Protein AF-A0A7T8GV20-F1 (afdb_monomer_lite)

InterPro domains:
  IPR001373 Cullin, N-terminal [PF00888] (10-65)
  IPR016159 Cullin repeat-like-containing domain superfamily [SSF74788] (3-65)
  IPR045093 Cullin [PTHR11932] (5-63)

Sequence (66 aa):
MDEKFVETIWNLLKEAIQEIQRKNNSGLSFEELYRNAYTMVLHKHGEKLYNGLRDVVTQHLEAKVS

Organism: Caligus rogercresseyi (NCBI:txid217165)

Structure (mmCIF, N/CA/C/O backbone):
data_AF-A0A7T8GV20-F1
#
_entry.id   AF-A0A7T8GV20-F1
#
loop_
_atom_site.group_PDB
_atom_site.id
_atom_site.type_symbol
_atom_site.label_atom_id
_atom_site.label_alt_id
_atom_site.label_comp_id
_atom_site.label_asym_id
_atom_site.label_entity_id
_atom_site.label_seq_id
_atom_site.pdbx_PDB_ins_code
_atom_site.Cartn_x
_atom_site.Cartn_y
_atom_site.Cartn_z
_atom_site.occupancy
_atom_site.B_iso_or_equiv
_atom_site.auth_seq_id
_atom_site.auth_comp_id
_atom_site.auth_asym_id
_atom_site.auth_atom_id
_atom_site.pdbx_PDB_model_num
ATOM 1 N N . MET A 1 1 ? 14.277 -4.116 -11.228 1.00 68.62 1 MET A N 1
ATOM 2 C CA . MET A 1 1 ? 14.236 -3.843 -9.779 1.00 68.62 1 MET A CA 1
ATOM 3 C C . MET A 1 1 ? 14.329 -5.185 -9.086 1.00 68.62 1 MET A C 1
ATOM 5 O O . MET A 1 1 ? 13.661 -6.097 -9.551 1.00 68.62 1 MET A O 1
ATOM 9 N N . ASP A 1 2 ? 15.202 -5.338 -8.090 1.00 88.62 2 ASP A N 1
ATOM 10 C CA . ASP A 1 2 ? 15.309 -6.612 -7.366 1.00 88.62 2 ASP A CA 1
ATOM 11 C C . ASP A 1 2 ? 13.997 -6.897 -6.618 1.00 88.62 2 ASP A C 1
ATOM 13 O O . ASP A 1 2 ? 13.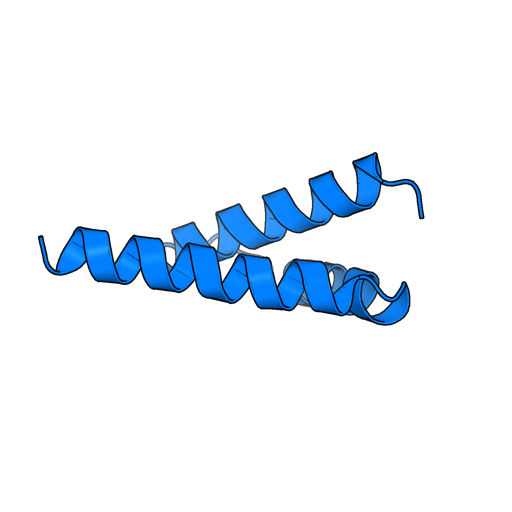378 -5.978 -6.077 1.00 88.62 2 ASP A O 1
ATOM 17 N N . GLU A 1 3 ? 13.570 -8.156 -6.594 1.00 88.88 3 GLU A N 1
ATOM 18 C CA . GLU A 1 3 ? 12.306 -8.583 -5.989 1.00 88.88 3 GLU A CA 1
ATOM 19 C C . GLU A 1 3 ? 12.257 -8.230 -4.497 1.00 88.88 3 GLU A C 1
ATOM 21 O O . GLU A 1 3 ? 11.240 -7.735 -4.004 1.00 88.88 3 GLU A O 1
ATOM 26 N N . LYS A 1 4 ? 13.402 -8.347 -3.811 1.00 92.44 4 LYS A N 1
ATOM 27 C CA . LYS A 1 4 ? 13.563 -7.937 -2.409 1.00 92.44 4 LYS A CA 1
ATOM 28 C C . LYS A 1 4 ? 13.279 -6.455 -2.198 1.00 92.44 4 LYS A C 1
ATOM 30 O O . LYS A 1 4 ? 12.659 -6.076 -1.213 1.00 92.44 4 LYS A O 1
ATOM 35 N N . PHE A 1 5 ? 13.709 -5.603 -3.125 1.00 92.62 5 PHE A N 1
ATOM 36 C CA . PHE A 1 5 ? 13.482 -4.164 -3.015 1.00 92.62 5 PHE A CA 1
ATOM 37 C C . PHE A 1 5 ? 12.003 -3.810 -3.210 1.00 92.62 5 PHE A C 1
ATOM 39 O O . PHE A 1 5 ? 11.465 -2.979 -2.480 1.00 92.62 5 PHE A O 1
ATOM 46 N N . VAL A 1 6 ? 11.320 -4.482 -4.143 1.00 94.00 6 VAL A N 1
ATOM 47 C CA . VAL A 1 6 ? 9.865 -4.338 -4.332 1.00 94.00 6 VAL A CA 1
ATOM 48 C C . VAL A 1 6 ? 9.112 -4.757 -3.072 1.00 94.00 6 VAL A C 1
ATOM 50 O O . VAL A 1 6 ? 8.140 -4.111 -2.686 1.00 94.00 6 VAL A O 1
ATOM 53 N N . GLU A 1 7 ? 9.551 -5.836 -2.427 1.00 96.19 7 GLU A N 1
ATOM 54 C CA . GLU A 1 7 ? 8.960 -6.318 -1.183 1.00 96.19 7 GLU A CA 1
ATOM 55 C C . GLU A 1 7 ? 9.167 -5.342 -0.021 1.00 96.19 7 GLU A C 1
ATOM 57 O O . GLU A 1 7 ? 8.212 -5.050 0.694 1.00 96.19 7 GLU A O 1
ATOM 62 N N . THR A 1 8 ? 10.355 -4.747 0.106 1.00 97.12 8 THR A N 1
ATOM 63 C CA . THR A 1 8 ? 10.614 -3.683 1.087 1.00 97.12 8 THR A CA 1
ATOM 64 C C . THR A 1 8 ? 9.689 -2.484 0.885 1.00 97.12 8 THR A C 1
ATOM 66 O O . THR A 1 8 ? 9.087 -2.013 1.849 1.00 97.12 8 THR A O 1
ATOM 69 N N . ILE A 1 9 ? 9.525 -2.011 -0.358 1.00 97.38 9 ILE A N 1
ATOM 70 C CA . ILE A 1 9 ? 8.607 -0.900 -0.647 1.00 97.38 9 ILE A CA 1
ATOM 71 C C . ILE A 1 9 ? 7.169 -1.282 -0.286 1.00 97.38 9 ILE A C 1
ATOM 73 O O . ILE A 1 9 ? 6.458 -0.502 0.346 1.00 97.38 9 ILE A O 1
ATOM 77 N N . TRP A 1 10 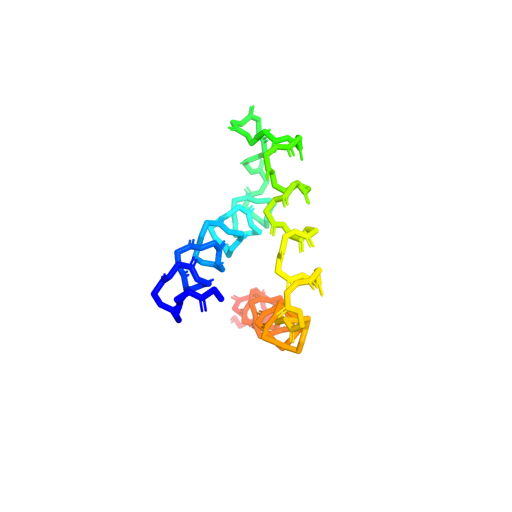? 6.732 -2.480 -0.678 1.00 98.00 10 TRP A N 1
ATOM 78 C CA . TRP A 1 10 ? 5.385 -2.947 -0.373 1.00 98.00 10 TRP A CA 1
ATOM 79 C C . TRP A 1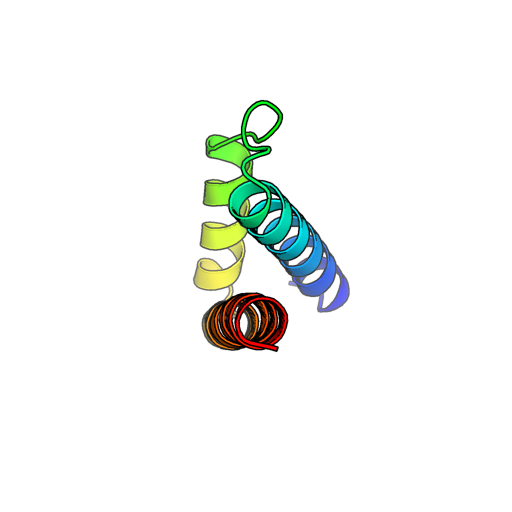 10 ? 5.132 -3.029 1.137 1.00 98.00 10 TRP A C 1
ATOM 81 O O . TRP A 1 10 ? 4.086 -2.576 1.596 1.00 98.00 10 TRP A O 1
ATOM 91 N N . ASN A 1 11 ? 6.086 -3.543 1.914 1.00 98.06 11 ASN A N 1
ATOM 92 C CA . ASN A 1 11 ? 5.960 -3.632 3.368 1.00 98.06 11 ASN A CA 1
ATOM 93 C C . ASN A 1 11 ? 5.844 -2.246 4.014 1.00 98.06 11 ASN A C 1
ATOM 95 O O . ASN A 1 11 ? 4.950 -2.041 4.832 1.00 98.06 11 ASN A O 1
ATOM 99 N N . LEU A 1 12 ? 6.645 -1.274 3.565 1.00 98.00 12 LEU A N 1
ATOM 100 C CA . LEU A 1 12 ? 6.546 0.118 4.013 1.00 98.00 12 LEU A CA 1
ATOM 101 C C . LEU A 1 12 ? 5.155 0.707 3.727 1.00 98.00 12 LEU A C 1
ATOM 103 O O . LEU A 1 12 ? 4.526 1.300 4.605 1.00 98.00 12 LEU A O 1
ATOM 107 N N 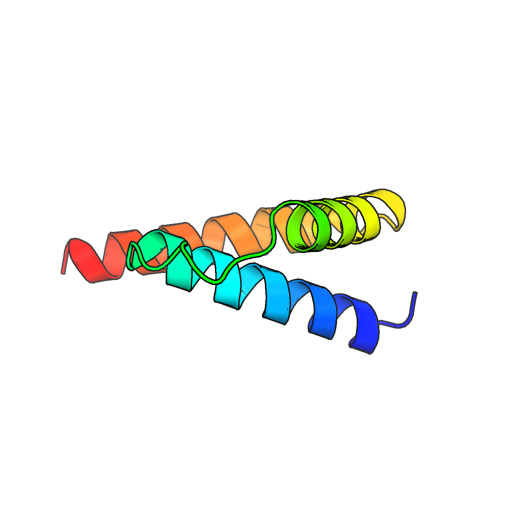. LEU A 1 13 ? 4.636 0.521 2.509 1.00 98.38 13 LEU A N 1
ATOM 108 C CA . LEU A 1 13 ? 3.304 1.013 2.139 1.00 98.38 13 LEU A CA 1
ATOM 109 C C . LEU A 1 13 ? 2.198 0.316 2.943 1.00 98.38 13 LEU A C 1
ATOM 111 O O . LEU A 1 13 ? 1.256 0.970 3.387 1.00 98.38 13 LEU A O 1
ATOM 115 N N . LYS A 1 14 ? 2.317 -0.998 3.157 1.00 98.44 14 LYS A N 1
ATOM 116 C CA . LYS A 1 14 ? 1.378 -1.790 3.957 1.00 98.44 14 LYS A CA 1
ATOM 117 C C . LYS A 1 14 ? 1.308 -1.294 5.401 1.00 98.44 14 LYS A C 1
ATOM 119 O O . LYS A 1 14 ? 0.204 -1.113 5.911 1.00 98.44 14 LYS A O 1
ATOM 124 N N . GLU A 1 15 ? 2.451 -1.056 6.040 1.00 98.00 15 GLU A N 1
ATOM 125 C CA . GLU A 1 15 ? 2.514 -0.507 7.400 1.00 98.00 15 GLU A CA 1
ATOM 126 C C . GLU A 1 15 ? 1.832 0.862 7.472 1.00 98.00 15 GLU A C 1
ATOM 128 O O . GLU A 1 15 ? 0.958 1.075 8.312 1.00 98.00 15 GLU A O 1
ATOM 133 N N . ALA A 1 16 ? 2.129 1.757 6.527 1.00 98.31 16 ALA A N 1
ATOM 134 C CA . ALA A 1 16 ? 1.494 3.070 6.464 1.00 98.31 16 ALA A CA 1
ATOM 135 C C . ALA A 1 16 ? -0.034 2.992 6.281 1.00 98.31 16 ALA A C 1
ATOM 137 O O . ALA A 1 16 ? -0.773 3.727 6.938 1.00 98.31 16 ALA A O 1
ATOM 138 N N . ILE A 1 17 ? -0.533 2.084 5.433 1.00 98.25 17 ILE A N 1
ATOM 139 C CA . ILE A 1 17 ? -1.978 1.853 5.261 1.00 98.25 17 ILE A CA 1
ATOM 140 C C . ILE A 1 17 ? -2.613 1.416 6.589 1.00 98.25 17 ILE A C 1
ATOM 142 O O . ILE A 1 17 ? -3.675 1.922 6.957 1.00 98.25 17 ILE A O 1
ATOM 146 N N . GLN A 1 18 ? -1.967 0.512 7.329 1.00 97.81 18 GLN A N 1
ATOM 147 C CA . GLN A 1 18 ? -2.464 0.044 8.625 1.00 97.81 18 GLN A CA 1
ATOM 148 C C . GLN A 1 18 ? -2.453 1.153 9.688 1.00 97.81 18 GLN A C 1
ATOM 150 O O . GLN A 1 18 ? -3.407 1.268 10.459 1.00 97.81 18 GLN A O 1
ATOM 155 N N . GLU A 1 19 ? -1.437 2.016 9.704 1.00 97.94 19 GLU A N 1
ATOM 156 C CA . GLU A 1 19 ? -1.401 3.189 10.585 1.00 97.94 19 GLU A CA 1
ATOM 157 C C . GLU A 1 19 ? -2.525 4.186 10.260 1.00 97.94 19 GLU A C 1
ATOM 159 O O . GLU A 1 19 ? -3.225 4.653 11.162 1.00 97.94 19 GLU A O 1
ATOM 164 N N . ILE A 1 20 ? -2.808 4.432 8.975 1.00 97.56 20 ILE A N 1
ATOM 165 C CA . ILE A 1 20 ? -3.957 5.250 8.548 1.00 97.56 20 ILE A CA 1
ATOM 166 C C . ILE A 1 20 ? -5.277 4.627 9.022 1.00 97.56 20 ILE A C 1
ATOM 168 O O . ILE A 1 20 ? -6.127 5.325 9.579 1.00 97.56 20 ILE A O 1
ATOM 172 N N . GLN A 1 21 ? -5.446 3.313 8.862 1.00 97.00 21 GLN A N 1
ATOM 173 C CA . GLN A 1 21 ? -6.623 2.577 9.338 1.00 97.00 21 GLN A CA 1
ATOM 174 C C . GLN A 1 21 ? -6.803 2.652 10.870 1.00 97.00 21 GLN A C 1
ATOM 176 O O . GLN A 1 21 ? -7.938 2.631 11.364 1.00 97.00 21 GLN A O 1
ATOM 181 N N . ARG A 1 22 ? -5.703 2.784 11.627 1.00 96.31 22 ARG A N 1
ATOM 182 C CA . ARG A 1 22 ? -5.672 3.031 13.084 1.00 96.31 22 ARG A CA 1
ATOM 183 C C . ARG A 1 22 ? -5.850 4.506 13.463 1.00 96.31 22 ARG A C 1
ATOM 185 O O . ARG A 1 22 ? -5.863 4.824 14.647 1.00 96.31 22 ARG A O 1
ATOM 192 N N . LYS A 1 23 ? -6.033 5.398 12.482 1.00 96.31 23 LYS A N 1
ATOM 193 C CA . LYS A 1 23 ? -6.073 6.863 12.642 1.00 96.31 23 LYS A CA 1
ATOM 194 C C . LYS A 1 23 ? -4.765 7.463 13.187 1.00 96.31 23 LYS A C 1
ATOM 196 O O . LYS A 1 23 ? -4.791 8.548 13.759 1.00 96.31 23 LYS A O 1
ATOM 201 N N . ASN A 1 24 ? -3.631 6.798 12.972 1.00 95.69 24 ASN A N 1
ATOM 202 C CA . ASN A 1 24 ? -2.303 7.247 13.385 1.00 95.69 24 ASN A CA 1
ATOM 203 C C . ASN A 1 24 ? -1.478 7.751 12.184 1.00 95.69 24 ASN A C 1
ATOM 205 O O . ASN A 1 24 ? -0.473 7.166 11.800 1.00 95.69 24 ASN A O 1
ATOM 209 N N . ASN A 1 25 ? -1.931 8.824 11.531 1.00 92.00 25 ASN A N 1
ATOM 210 C CA . ASN A 1 25 ? -1.293 9.327 10.304 1.00 92.00 25 ASN A CA 1
ATOM 211 C C . ASN A 1 25 ? -0.264 10.451 10.528 1.00 92.00 25 ASN A C 1
ATOM 213 O O . ASN A 1 25 ? 0.415 10.842 9.583 1.00 92.00 25 ASN A O 1
ATOM 217 N N . SER A 1 26 ? -0.118 10.960 11.754 1.00 91.19 26 SER A N 1
ATOM 218 C CA . SER A 1 26 ? 0.698 12.147 12.048 1.00 91.19 26 SER A CA 1
ATOM 219 C C . SER A 1 26 ? 2.200 11.948 11.826 1.00 91.19 26 SER A C 1
ATOM 221 O O . SER A 1 26 ? 2.914 12.927 11.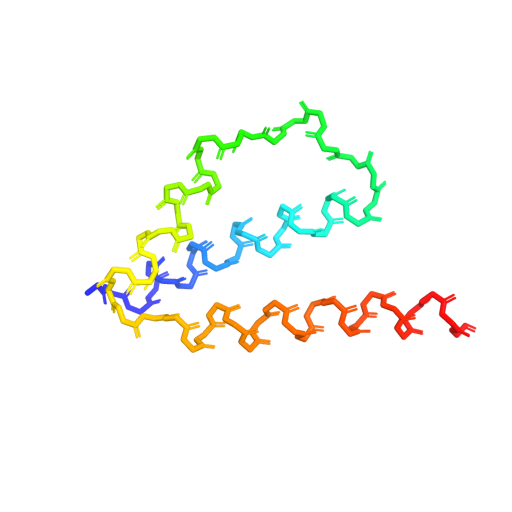634 1.00 91.19 26 SER A O 1
ATOM 223 N N . GLY A 1 27 ? 2.685 10.702 11.856 1.00 92.44 27 GLY A N 1
ATOM 224 C CA . GLY A 1 27 ? 4.088 10.357 11.601 1.00 92.44 27 GLY A CA 1
ATOM 225 C C . GLY A 1 27 ? 4.407 9.990 10.148 1.00 92.44 27 GLY A C 1
ATOM 226 O O . GLY A 1 27 ? 5.544 9.631 9.857 1.00 92.44 27 GLY A O 1
ATOM 227 N N . LEU A 1 28 ? 3.427 10.030 9.241 1.00 96.62 28 LEU A N 1
ATOM 228 C CA . LEU A 1 28 ? 3.593 9.545 7.872 1.00 96.62 28 LEU A CA 1
ATOM 229 C C . LEU A 1 28 ? 4.022 10.665 6.917 1.00 96.62 28 LEU A C 1
ATOM 231 O O . LEU A 1 28 ? 3.395 11.721 6.848 1.00 96.62 28 LEU A O 1
ATOM 235 N N . SER A 1 29 ? 5.057 10.403 6.118 1.00 97.19 29 SER A N 1
ATOM 236 C CA . SER A 1 29 ? 5.501 11.311 5.058 1.00 97.19 29 SER A CA 1
ATOM 237 C C . SER A 1 29 ? 4.719 11.070 3.768 1.00 97.19 29 SER A C 1
ATOM 239 O O . SER A 1 29 ? 4.890 10.049 3.102 1.00 97.19 29 SER A O 1
ATOM 241 N N . PHE A 1 30 ? 3.878 12.031 3.377 1.00 94.56 30 PHE A N 1
ATOM 242 C CA . PHE A 1 30 ? 3.121 11.938 2.125 1.00 94.56 30 PHE A CA 1
ATOM 243 C C . PHE A 1 30 ? 4.036 11.797 0.899 1.00 94.56 30 PHE A C 1
ATOM 245 O O . PHE A 1 30 ? 3.791 10.950 0.040 1.00 94.56 30 PHE A O 1
ATOM 252 N N . GLU A 1 31 ? 5.107 12.593 0.830 1.00 97.94 31 GLU A N 1
ATOM 253 C CA . GLU A 1 31 ? 6.043 12.582 -0.300 1.00 97.94 31 GLU A CA 1
ATOM 254 C C . GLU A 1 31 ? 6.735 11.220 -0.450 1.00 97.94 31 GLU A C 1
ATOM 256 O O . GLU A 1 31 ? 6.841 10.686 -1.556 1.00 97.94 31 GLU A O 1
ATOM 261 N N . GLU A 1 32 ? 7.173 10.626 0.663 1.00 97.38 32 GLU A N 1
ATOM 262 C CA . GLU A 1 32 ? 7.831 9.322 0.657 1.00 97.38 32 GLU A CA 1
ATOM 263 C C . GLU A 1 32 ? 6.882 8.210 0.207 1.00 97.38 32 GLU A C 1
ATOM 265 O O . GLU A 1 32 ? 7.234 7.419 -0.672 1.00 97.38 32 GLU A O 1
ATOM 270 N N . LEU A 1 33 ? 5.671 8.168 0.768 1.00 98.12 33 LEU A N 1
ATOM 271 C CA . LEU A 1 33 ? 4.667 7.164 0.418 1.00 98.12 33 LEU A CA 1
ATOM 272 C C . LEU A 1 33 ? 4.268 7.268 -1.056 1.00 98.12 33 LEU A C 1
ATOM 274 O O . LEU A 1 33 ? 4.229 6.257 -1.762 1.00 98.12 33 LEU A O 1
ATOM 278 N N . TYR A 1 34 ? 4.046 8.488 -1.548 1.00 98.00 34 TYR A N 1
ATOM 279 C CA . TYR A 1 34 ? 3.720 8.724 -2.951 1.00 98.00 34 TYR A CA 1
ATOM 280 C C . TYR A 1 34 ? 4.861 8.291 -3.881 1.00 98.00 34 TYR A C 1
ATOM 282 O O . TYR A 1 34 ? 4.625 7.568 -4.850 1.00 98.00 34 TYR A O 1
ATOM 290 N N . ARG A 1 35 ? 6.112 8.666 -3.574 1.00 98.06 35 ARG A N 1
ATOM 291 C CA . ARG A 1 35 ? 7.292 8.284 -4.368 1.00 98.06 35 ARG A CA 1
ATOM 292 C C . ARG A 1 35 ? 7.471 6.768 -4.430 1.00 98.06 35 ARG A C 1
ATOM 294 O O . ARG A 1 35 ? 7.778 6.235 -5.497 1.00 98.06 35 ARG A O 1
ATOM 301 N N . ASN A 1 36 ? 7.263 6.076 -3.314 1.00 97.75 36 ASN A N 1
ATOM 302 C CA . ASN A 1 36 ? 7.357 4.621 -3.221 1.00 97.75 36 ASN A CA 1
ATOM 303 C C . ASN A 1 36 ? 6.270 3.917 -4.050 1.00 97.75 36 ASN A C 1
ATOM 305 O O . ASN A 1 36 ? 6.581 3.048 -4.867 1.00 97.75 36 ASN A O 1
ATOM 309 N N . ALA A 1 37 ? 5.012 4.350 -3.930 1.00 97.75 37 ALA A N 1
ATOM 310 C CA . ALA A 1 37 ? 3.914 3.819 -4.737 1.00 97.75 37 ALA A CA 1
ATOM 311 C C . ALA A 1 37 ? 4.125 4.084 -6.240 1.00 97.75 37 ALA A C 1
ATOM 313 O O . ALA A 1 37 ? 4.003 3.170 -7.060 1.00 97.75 37 ALA A O 1
ATOM 314 N N . TYR A 1 38 ? 4.524 5.308 -6.604 1.00 97.50 38 TYR A N 1
ATOM 315 C CA . TYR A 1 38 ? 4.877 5.669 -7.979 1.00 97.50 38 TYR A CA 1
ATOM 316 C C . TYR A 1 38 ? 6.002 4.780 -8.523 1.00 97.50 38 TYR A C 1
ATOM 318 O O . TYR A 1 38 ? 5.902 4.262 -9.633 1.00 97.50 38 TYR A O 1
ATOM 326 N N . THR A 1 39 ? 7.041 4.539 -7.721 1.00 96.06 39 THR A N 1
ATOM 327 C CA . THR A 1 39 ? 8.177 3.686 -8.087 1.00 96.06 39 THR A CA 1
ATOM 328 C C . THR A 1 39 ? 7.740 2.252 -8.401 1.00 96.06 39 THR A C 1
ATOM 330 O O . THR A 1 39 ? 8.206 1.693 -9.397 1.00 96.06 39 THR A O 1
ATOM 333 N N . MET A 1 40 ? 6.813 1.670 -7.629 1.00 96.75 40 MET A N 1
ATOM 334 C CA . MET A 1 40 ? 6.263 0.338 -7.926 1.00 96.75 40 MET A CA 1
ATOM 335 C C . MET A 1 40 ? 5.522 0.308 -9.266 1.00 96.75 40 MET A C 1
ATOM 337 O O . MET A 1 40 ? 5.732 -0.602 -10.070 1.00 96.75 40 MET A O 1
ATOM 341 N N . VAL A 1 41 ? 4.679 1.307 -9.535 1.00 96.94 41 VAL A N 1
ATOM 342 C CA . VAL A 1 41 ? 3.902 1.381 -10.783 1.00 96.94 41 VAL A CA 1
ATOM 343 C C 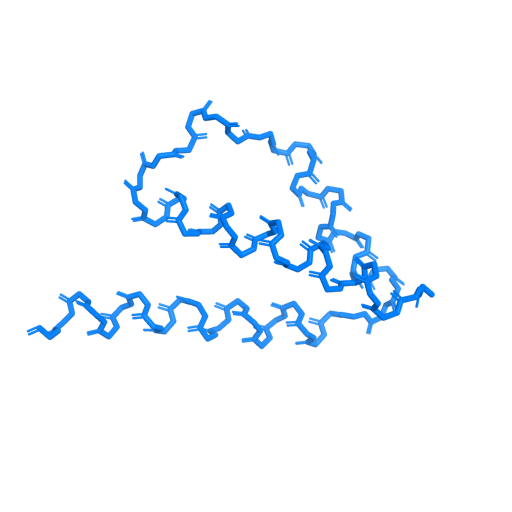. VAL A 1 41 ? 4.815 1.605 -11.990 1.00 96.94 41 VAL A C 1
ATOM 345 O O . VAL A 1 41 ? 4.673 0.917 -13.004 1.00 96.94 41 VAL A O 1
ATOM 348 N N . LEU A 1 42 ? 5.796 2.504 -11.865 1.00 96.81 42 LEU A N 1
ATOM 349 C CA . LEU A 1 42 ? 6.791 2.795 -12.899 1.00 96.81 42 LEU A CA 1
ATOM 350 C C . LEU A 1 42 ? 7.531 1.526 -13.342 1.00 96.81 42 LEU A C 1
ATOM 352 O O . LEU A 1 42 ? 7.708 1.293 -14.536 1.00 96.81 42 LEU A O 1
ATOM 356 N N . HIS A 1 43 ? 7.889 0.668 -12.385 1.00 95.81 43 HIS A N 1
ATOM 357 C CA . HIS A 1 43 ? 8.595 -0.591 -12.628 1.00 95.81 43 HIS A CA 1
ATOM 358 C C . HIS A 1 43 ? 7.661 -1.787 -12.867 1.00 95.81 43 HIS A C 1
ATOM 360 O O . HIS A 1 43 ? 8.089 -2.928 -12.742 1.00 95.81 43 HIS A O 1
ATOM 366 N N . LYS A 1 44 ? 6.400 -1.540 -13.251 1.00 96.06 44 LYS A N 1
ATOM 367 C CA . LYS A 1 44 ? 5.414 -2.569 -13.634 1.00 96.06 44 LYS A CA 1
ATOM 368 C C . LYS A 1 44 ? 4.990 -3.520 -12.504 1.00 96.06 44 LYS A C 1
ATOM 370 O O . LYS A 1 44 ? 4.405 -4.560 -12.774 1.00 96.06 44 LYS A O 1
ATOM 375 N N . HIS A 1 45 ? 5.159 -3.130 -11.241 1.00 96.44 45 HIS A N 1
ATOM 376 C CA . HIS A 1 45 ? 4.660 -3.863 -10.067 1.00 96.44 45 HIS A CA 1
ATOM 377 C C . HIS A 1 45 ? 3.298 -3.345 -9.564 1.00 96.44 45 HIS A C 1
ATOM 379 O O . HIS A 1 45 ? 2.945 -3.520 -8.396 1.00 96.44 45 HIS A O 1
ATOM 385 N N . GLY A 1 46 ? 2.515 -2.711 -10.445 1.00 96.19 46 GLY A N 1
ATOM 386 C CA . GLY A 1 46 ? 1.192 -2.170 -10.114 1.00 96.19 46 GLY A CA 1
ATOM 387 C C . GLY A 1 46 ? 0.185 -3.241 -9.685 1.00 96.19 46 GLY A C 1
ATOM 388 O O . GLY A 1 46 ? -0.617 -2.992 -8.792 1.00 96.19 46 GLY A O 1
ATOM 389 N N . GLU A 1 47 ? 0.268 -4.449 -10.247 1.00 97.31 47 GLU A N 1
ATOM 390 C CA . GLU A 1 47 ? -0.591 -5.571 -9.852 1.00 97.31 47 GLU A CA 1
ATOM 391 C C . GLU A 1 47 ? -0.355 -5.991 -8.392 1.00 97.31 47 GLU A C 1
ATOM 393 O O . GLU A 1 47 ? -1.313 -6.146 -7.635 1.00 97.31 47 GLU A O 1
ATOM 398 N N . LYS A 1 48 ? 0.913 -6.093 -7.961 1.00 96.19 48 LYS A N 1
ATOM 399 C CA . LYS A 1 48 ? 1.271 -6.402 -6.565 1.00 96.19 48 LYS A CA 1
ATOM 400 C C . LYS A 1 48 ? 0.742 -5.333 -5.609 1.00 96.19 48 LYS A C 1
ATOM 402 O O . LYS A 1 48 ? 0.173 -5.675 -4.577 1.00 96.19 48 LYS A O 1
ATOM 407 N N . LEU A 1 49 ? 0.888 -4.057 -5.975 1.00 97.56 49 LEU A N 1
ATOM 408 C CA . LEU A 1 49 ? 0.364 -2.936 -5.193 1.00 97.56 49 LEU A CA 1
ATOM 409 C C . LEU A 1 49 ? -1.170 -2.982 -5.085 1.00 97.56 49 LEU A C 1
ATOM 411 O O . LEU A 1 49 ? -1.713 -2.836 -3.994 1.00 97.56 49 LEU A O 1
ATOM 415 N N . TYR A 1 50 ? -1.866 -3.209 -6.200 1.00 98.19 50 TYR A N 1
ATOM 416 C CA . TYR A 1 50 ? -3.328 -3.241 -6.244 1.00 98.19 50 TYR A CA 1
ATOM 417 C C . TYR A 1 50 ? -3.909 -4.409 -5.438 1.00 98.19 50 TYR A C 1
ATOM 419 O O . TYR A 1 50 ? -4.768 -4.204 -4.580 1.00 98.19 50 TYR A O 1
ATOM 427 N N . ASN A 1 51 ? -3.412 -5.627 -5.676 1.00 98.38 51 ASN A N 1
ATOM 428 C CA . ASN A 1 51 ? -3.862 -6.821 -4.962 1.00 98.38 51 ASN A CA 1
ATOM 429 C C . ASN A 1 51 ? -3.544 -6.721 -3.468 1.00 98.38 51 ASN A C 1
ATOM 431 O O . ASN A 1 51 ? -4.413 -6.968 -2.638 1.00 98.38 51 ASN A O 1
ATOM 435 N N . GLY A 1 52 ? -2.335 -6.270 -3.120 1.00 98.00 52 GLY A N 1
ATOM 436 C CA . GLY A 1 52 ? -1.947 -6.072 -1.731 1.00 98.00 52 GLY A CA 1
ATOM 437 C C . GLY A 1 52 ? -2.825 -5.045 -1.011 1.00 98.00 52 GLY A C 1
ATOM 438 O O . GLY A 1 52 ? -3.232 -5.278 0.127 1.00 98.00 52 GLY A O 1
ATOM 439 N N . LEU A 1 53 ? -3.154 -3.924 -1.664 1.00 98.31 53 LEU A N 1
ATOM 440 C CA . LEU A 1 53 ? -4.058 -2.916 -1.106 1.00 98.31 53 LEU A CA 1
ATOM 441 C C . LEU A 1 53 ? -5.441 -3.509 -0.828 1.00 98.31 53 LEU A C 1
ATOM 443 O O . LEU A 1 53 ? -5.965 -3.330 0.272 1.00 98.31 53 LEU A O 1
ATOM 447 N N . ARG A 1 54 ? -6.016 -4.215 -1.813 1.00 98.56 54 ARG A N 1
ATOM 448 C CA . ARG A 1 54 ? -7.307 -4.896 -1.668 1.00 98.56 54 ARG A CA 1
ATOM 449 C C . ARG A 1 54 ? -7.290 -5.801 -0.440 1.00 98.56 54 ARG A C 1
ATOM 451 O O . ARG A 1 54 ? -8.153 -5.661 0.418 1.00 98.56 54 ARG A O 1
ATOM 458 N N . ASP A 1 55 ? -6.285 -6.662 -0.325 1.00 98.38 55 ASP A N 1
ATOM 459 C CA . ASP A 1 55 ? -6.210 -7.650 0.749 1.00 98.38 55 ASP A CA 1
ATOM 460 C C . ASP A 1 55 ? -6.067 -6.984 2.133 1.00 98.38 55 ASP A C 1
ATOM 462 O O . ASP A 1 55 ? -6.759 -7.364 3.075 1.00 98.38 55 ASP A O 1
ATOM 466 N N . VAL A 1 56 ? -5.236 -5.940 2.263 1.00 98.31 56 VAL A N 1
ATOM 467 C CA . VAL A 1 56 ? -5.053 -5.198 3.529 1.00 98.31 56 VAL A CA 1
ATOM 468 C C . VAL A 1 56 ? -6.330 -4.466 3.954 1.00 98.31 56 VAL A C 1
ATOM 470 O O . VAL A 1 56 ? -6.652 -4.414 5.143 1.00 98.31 56 VAL A O 1
ATOM 473 N N . VAL A 1 57 ? -7.071 -3.887 3.006 1.00 98.00 57 VAL A N 1
ATOM 474 C CA . VAL A 1 57 ? -8.346 -3.215 3.298 1.00 98.00 57 VAL A CA 1
ATOM 475 C C . VAL A 1 57 ? -9.419 -4.233 3.674 1.00 98.00 57 VAL A C 1
ATOM 477 O O . VAL A 1 57 ? -10.097 -4.036 4.681 1.00 98.00 57 VAL A O 1
ATOM 480 N N . THR A 1 58 ? -9.541 -5.332 2.927 1.00 98.19 58 THR A N 1
ATOM 481 C CA . THR A 1 58 ? -10.481 -6.418 3.229 1.00 98.19 58 THR A CA 1
ATOM 482 C C . THR A 1 58 ? -10.246 -6.978 4.629 1.00 98.19 58 THR A C 1
ATOM 484 O O . THR A 1 58 ? -11.172 -6.972 5.436 1.00 98.19 58 THR A O 1
ATOM 487 N N . GLN A 1 59 ? -9.001 -7.336 4.966 1.00 97.56 59 GLN A N 1
ATOM 488 C CA . GLN A 1 59 ? -8.643 -7.852 6.295 1.00 97.56 59 GLN A CA 1
ATOM 489 C C . GLN A 1 59 ? -9.037 -6.888 7.421 1.00 97.56 59 GLN A C 1
ATOM 491 O O . GLN A 1 59 ? -9.540 -7.312 8.460 1.00 97.56 59 GLN A O 1
ATOM 496 N N . HIS A 1 60 ? -8.829 -5.582 7.230 1.00 97.12 60 HIS A N 1
ATOM 497 C CA . HIS A 1 60 ? -9.206 -4.584 8.229 1.00 97.12 60 HIS A CA 1
ATOM 498 C C . HIS A 1 60 ? -10.721 -4.504 8.445 1.00 97.12 60 HIS A C 1
ATOM 500 O O . HIS A 1 60 ? -11.175 -4.356 9.580 1.00 97.12 60 HIS A O 1
ATOM 506 N N . LEU A 1 61 ? -11.499 -4.561 7.363 1.00 96.69 61 LEU A N 1
ATOM 507 C CA . LEU A 1 61 ? -12.955 -4.479 7.431 1.00 96.69 61 LEU A CA 1
ATOM 508 C C . LEU A 1 61 ? -13.554 -5.747 8.046 1.00 96.69 61 LEU A C 1
ATOM 510 O O . LEU A 1 61 ? -14.387 -5.638 8.940 1.00 96.69 61 LEU A O 1
ATOM 514 N N . GLU A 1 62 ? -13.086 -6.928 7.643 1.00 97.06 62 GLU A N 1
ATOM 515 C CA . GLU A 1 62 ? -13.514 -8.214 8.211 1.00 97.06 62 GLU A CA 1
ATOM 516 C C . GLU A 1 62 ? -13.237 -8.287 9.720 1.00 97.06 62 GLU A C 1
ATOM 518 O O . GLU A 1 62 ? -14.118 -8.658 10.498 1.00 97.06 62 GLU A O 1
ATOM 523 N N . ALA A 1 63 ? -12.053 -7.838 10.152 1.00 94.62 63 ALA A N 1
ATOM 524 C CA . ALA A 1 63 ? -11.678 -7.792 11.565 1.00 94.62 63 ALA A CA 1
ATOM 525 C C . ALA A 1 63 ? -12.491 -6.783 12.397 1.00 94.62 63 ALA A C 1
ATOM 527 O O . ALA A 1 63 ? -12.521 -6.902 13.617 1.00 94.62 63 ALA A O 1
ATOM 528 N N . LYS A 1 64 ? -13.119 -5.775 11.775 1.00 86.25 64 LYS A N 1
ATOM 529 C CA . LYS A 1 64 ? -13.989 -4.806 12.469 1.00 86.25 64 LYS A CA 1
ATOM 530 C C . LYS A 1 64 ? -15.460 -5.211 12.514 1.00 86.25 64 LYS A C 1
ATOM 532 O O . LYS A 1 64 ? -16.213 -4.617 13.281 1.00 86.25 64 LYS A O 1
ATOM 537 N N . VAL A 1 65 ? -15.871 -6.131 11.647 1.00 75.88 65 VAL A N 1
ATOM 538 C CA . VAL A 1 65 ? -17.252 -6.631 11.561 1.00 75.88 65 VAL A CA 1
ATOM 539 C C . VAL A 1 65 ? -17.440 -7.911 12.390 1.00 75.88 65 VAL A C 1
ATOM 541 O O . VAL A 1 65 ? -18.576 -8.252 12.712 1.00 75.88 65 VAL A O 1
ATOM 544 N N . SER A 1 66 ? -16.344 -8.581 12.758 1.00 54.28 66 SER A N 1
ATOM 545 C CA . SER A 1 66 ? -16.317 -9.746 13.660 1.00 54.28 66 SER A CA 1
ATOM 546 C C . SER A 1 66 ? -16.304 -9.329 15.129 1.00 54.28 66 SER A C 1
ATOM 548 O O . SER A 1 66 ? -16.950 -10.033 15.935 1.00 54.28 66 SER A O 1
#

Secondary structure (DSSP, 8-state):
--HHHHHHHHHHHHHHHHHHHTT--TT--HHHHHHHHHHHHHTT-HHHHHHHHHHHHHHHHHHHH-

Foldseek 3Di:
DDPVVLVVLLVVLLVQVVCVLVVNNPPDDPVSNVVSQVVCVVVVNVVVNVVSVVVSVVVSVVVVVD

pLDDT: mean 95.04, std 7.02, range [54.28, 98.56]

Radius of gyration: 12.48 Å; chains: 1; bounding box: 33×22×27 Å